Protein AF-A0A7C1S2V9-F1 (afdb_monomer)

Solvent-accessible surface area (backbone atoms only — not comparable to full-atom values): 5567 Å² total; per-residue (Å²): 132,57,70,73,56,52,55,52,50,55,51,50,52,53,53,52,50,52,45,42,53,52,35,46,77,69,73,40,58,54,82,59,45,67,61,48,50,59,37,53,76,70,65,53,58,50,66,61,50,19,65,75,68,77,41,62,48,68,61,47,48,54,52,52,56,46,60,75,67,48,55,66,72,60,48,50,53,49,45,50,60,52,49,51,54,51,51,54,52,53,54,59,58,59,73,75,108

pLDDT: mean 84.45, std 15.66, range [40.94, 96.12]

Sequence (97 aa):
MAKKDMDKYLEYLKEEKKVEDLLKSYGLSYTLAKSLIICYEFKVNPKVIAQKFGTHLSTIKRYYEQFGKMLESDFELIFNFYYSQKLKKEVRNSSHA

Secondary structure (DSSP, 8-state):
--HHHHHHHHHHHHHHHHHHHHHHHTT--HHHHHHHHHHHHTT--HHHHHHHHT--HHHHHHHHHHHTTS-HHHHHHHHHHHHHHHHHHHHHHHTT-

Foldseek 3Di:
DDPVVVVVVVVLVVLLVVLQVLCVVLVHHPVVLLVLLLCLVVVNDLVVVCVVVVHDSVNSVSSSVSLVVDDPVSSCSNCCSNVVVVVVVVVVVVVVD

Structure (mmCIF, N/CA/C/O backbone):
data_AF-A0A7C1S2V9-F1
#
_entry.id   AF-A0A7C1S2V9-F1
#
loop_
_atom_site.group_PDB
_atom_site.id
_atom_site.type_symbol
_atom_site.label_atom_id
_atom_site.label_alt_id
_atom_site.label_comp_id
_atom_site.label_asym_id
_atom_site.label_entity_id
_atom_site.label_seq_id
_atom_site.pdbx_PDB_ins_code
_atom_site.Cartn_x
_atom_site.Cartn_y
_atom_site.Cartn_z
_atom_site.occupancy
_atom_site.B_iso_or_equiv
_atom_site.auth_seq_id
_atom_site.auth_comp_id
_atom_site.auth_asym_id
_atom_site.auth_atom_id
_atom_site.pdbx_PDB_model_num
ATOM 1 N N . MET A 1 1 ? 5.734 -10.746 29.424 1.00 54.88 1 MET A N 1
ATOM 2 C CA . MET A 1 1 ? 5.116 -9.754 28.516 1.00 54.88 1 MET A CA 1
ATOM 3 C C . MET A 1 1 ? 3.846 -9.264 29.193 1.00 54.88 1 MET A C 1
ATOM 5 O O . MET A 1 1 ? 3.050 -10.108 29.591 1.00 54.88 1 MET A O 1
ATOM 9 N N . ALA A 1 2 ? 3.714 -7.966 29.480 1.00 67.00 2 ALA A N 1
ATOM 10 C CA . ALA A 1 2 ? 2.579 -7.465 30.258 1.00 67.00 2 ALA A CA 1
ATOM 11 C C . ALA A 1 2 ? 1.290 -7.545 29.420 1.00 67.00 2 ALA A C 1
ATOM 13 O O . ALA A 1 2 ? 1.337 -7.376 28.205 1.00 67.00 2 ALA A O 1
ATOM 14 N N . LYS A 1 3 ? 0.128 -7.772 30.048 1.00 74.69 3 LYS A N 1
ATOM 15 C CA . LYS A 1 3 ? -1.186 -7.863 29.369 1.00 74.69 3 LYS A CA 1
ATOM 16 C C . LYS A 1 3 ? -1.439 -6.695 28.395 1.00 74.69 3 LYS A C 1
ATOM 18 O O . LYS A 1 3 ? -1.898 -6.900 27.280 1.00 74.69 3 LYS A O 1
ATOM 23 N N . LYS A 1 4 ? -1.001 -5.491 28.777 1.00 71.19 4 LYS A N 1
ATOM 24 C CA . LYS A 1 4 ? -1.068 -4.263 27.969 1.00 71.19 4 LYS A CA 1
ATOM 25 C C . LYS A 1 4 ? -0.264 -4.328 26.659 1.00 71.19 4 LYS A C 1
ATOM 27 O O . LYS A 1 4 ? -0.634 -3.671 25.692 1.00 71.19 4 LYS A O 1
ATOM 32 N N . ASP A 1 5 ? 0.825 -5.093 26.615 1.00 77.81 5 ASP A N 1
ATOM 33 C CA . ASP A 1 5 ? 1.634 -5.277 25.401 1.00 77.81 5 ASP A CA 1
ATOM 34 C C . ASP A 1 5 ? 0.990 -6.291 24.448 1.00 77.81 5 ASP A C 1
ATOM 36 O O . ASP A 1 5 ? 1.063 -6.127 23.232 1.00 77.81 5 ASP A O 1
ATOM 40 N N . MET A 1 6 ? 0.316 -7.306 25.000 1.00 80.31 6 MET A N 1
ATOM 41 C CA . MET A 1 6 ? -0.473 -8.278 24.235 1.00 80.31 6 MET A CA 1
ATOM 42 C C . MET A 1 6 ? -1.687 -7.625 23.570 1.00 80.31 6 MET A C 1
ATOM 44 O O . MET A 1 6 ? -1.896 -7.823 22.376 1.00 80.31 6 MET A O 1
ATOM 48 N N . ASP A 1 7 ? -2.440 -6.796 24.297 1.00 84.50 7 ASP A N 1
ATOM 49 C CA . ASP A 1 7 ? -3.617 -6.112 23.743 1.00 84.50 7 ASP A CA 1
ATOM 50 C C . ASP A 1 7 ? -3.235 -5.185 22.573 1.00 84.50 7 ASP A C 1
ATOM 52 O O . ASP A 1 7 ? -3.864 -5.219 21.516 1.00 84.50 7 ASP A O 1
ATOM 56 N N . LYS A 1 8 ? -2.128 -4.439 22.710 1.00 81.69 8 LYS A N 1
ATOM 57 C CA . LYS A 1 8 ? -1.570 -3.608 21.628 1.00 81.69 8 LYS A CA 1
ATOM 58 C C . LYS A 1 8 ? -1.126 -4.424 20.417 1.00 81.69 8 LYS A C 1
ATOM 60 O O . LYS A 1 8 ? -1.285 -3.984 19.282 1.00 81.69 8 LYS A O 1
ATOM 65 N N . TYR A 1 9 ? -0.534 -5.595 20.646 1.00 82.25 9 TYR A N 1
ATOM 66 C CA . TYR A 1 9 ? -0.117 -6.475 19.559 1.00 82.25 9 TYR A CA 1
ATOM 67 C C . TYR A 1 9 ? -1.325 -7.041 18.798 1.00 82.25 9 TYR A C 1
ATOM 69 O O . TYR A 1 9 ? -1.319 -7.067 17.570 1.00 82.25 9 TYR A O 1
ATOM 77 N N . LEU A 1 10 ? -2.392 -7.419 19.506 1.00 86.81 10 LEU A N 1
ATOM 78 C CA . LEU A 1 10 ? -3.641 -7.870 18.888 1.00 86.81 10 LEU A CA 1
ATOM 79 C C . LEU A 1 10 ? -4.330 -6.759 18.087 1.00 86.81 10 LEU A C 1
ATOM 81 O O . LEU A 1 10 ? -4.876 -7.026 17.018 1.00 86.81 10 LEU A O 1
ATOM 85 N N . GLU A 1 11 ? -4.306 -5.522 18.579 1.00 87.25 11 GLU A N 1
ATOM 86 C CA . GLU A 1 11 ? -4.807 -4.357 17.846 1.00 87.25 11 GLU A CA 1
ATOM 87 C C . GLU A 1 11 ? -4.007 -4.116 16.559 1.00 87.25 11 GLU A C 1
ATOM 89 O O . GLU A 1 11 ? -4.596 -4.008 15.485 1.00 87.25 11 GLU A O 1
ATOM 94 N N . TYR A 1 12 ? -2.674 -4.179 16.639 1.00 86.69 12 TYR A N 1
ATOM 95 C CA . TYR A 1 12 ? -1.802 -4.105 15.466 1.00 86.69 12 TYR A CA 1
ATOM 96 C C . TYR A 1 12 ? -2.134 -5.178 14.418 1.00 86.69 12 TYR A C 1
ATOM 98 O O . TYR A 1 12 ? -2.265 -4.860 13.239 1.00 86.69 12 TYR A O 1
ATOM 106 N N . LEU A 1 13 ? -2.315 -6.438 14.829 1.00 87.81 13 LEU A N 1
ATOM 107 C CA . LEU A 1 13 ? -2.651 -7.524 13.900 1.00 87.81 13 LEU A CA 1
ATOM 108 C C . LEU A 1 13 ? -4.005 -7.303 13.208 1.00 87.81 13 LEU A C 1
ATOM 110 O O . LEU A 1 13 ? -4.169 -7.664 12.043 1.00 87.81 13 LEU A O 1
ATOM 114 N N . LYS A 1 14 ? -4.977 -6.690 13.897 1.00 90.56 14 LYS A N 1
ATOM 115 C CA . LYS A 1 14 ? -6.270 -6.328 13.293 1.00 90.56 14 LYS A CA 1
ATOM 116 C C . LYS A 1 14 ? -6.113 -5.233 12.241 1.00 90.56 14 LYS A C 1
ATOM 118 O O . LYS A 1 14 ? -6.737 -5.323 11.188 1.00 90.56 14 LYS A O 1
ATOM 123 N N . GLU A 1 15 ? -5.308 -4.209 12.512 1.00 89.81 15 GLU A N 1
ATOM 124 C CA . GLU A 1 15 ? -5.007 -3.152 11.536 1.00 89.81 15 GLU A CA 1
ATOM 125 C C . GLU A 1 15 ? -4.238 -3.698 10.330 1.00 89.81 15 GLU A C 1
ATOM 127 O O . GLU A 1 15 ? -4.598 -3.408 9.190 1.00 89.81 15 GLU A O 1
ATOM 132 N N . GLU A 1 16 ? -3.243 -4.557 10.570 1.00 90.38 16 GLU A N 1
ATOM 133 C CA . GLU A 1 16 ? -2.469 -5.218 9.517 1.00 90.38 16 GLU A CA 1
ATOM 134 C C . GLU A 1 16 ? -3.376 -6.028 8.589 1.00 90.38 16 GLU A C 1
ATOM 136 O O . GLU A 1 16 ? -3.267 -5.928 7.367 1.00 90.38 16 GLU A O 1
ATOM 141 N N . LYS A 1 17 ? -4.330 -6.770 9.164 1.00 92.00 17 LYS A N 1
ATOM 142 C CA . LYS A 1 17 ? -5.310 -7.544 8.401 1.00 92.00 17 LYS A CA 1
ATOM 143 C C . LYS A 1 17 ? -6.201 -6.657 7.53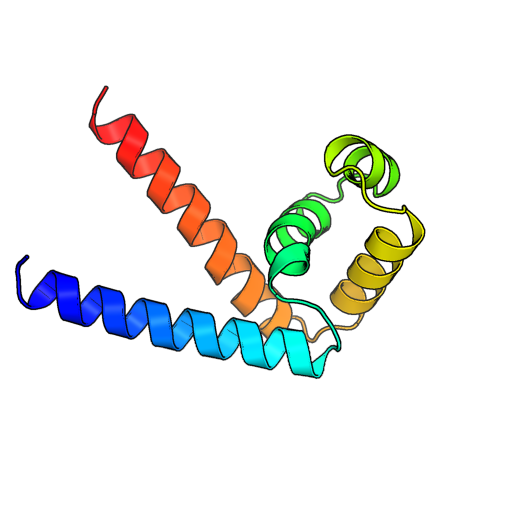2 1.00 92.00 17 LYS A C 1
ATOM 145 O O . LYS A 1 17 ? -6.396 -6.963 6.359 1.00 92.00 17 LYS A O 1
ATOM 150 N N . LYS A 1 18 ? -6.694 -5.538 8.074 1.00 92.69 18 LYS A N 1
ATOM 151 C CA . LYS A 1 18 ? -7.498 -4.567 7.310 1.00 92.69 18 LYS A CA 1
ATOM 152 C C . LYS A 1 18 ? -6.723 -4.009 6.116 1.00 92.69 18 LYS A C 1
ATOM 154 O O . LYS A 1 18 ? -7.267 -3.941 5.020 1.00 92.69 18 LYS A O 1
ATOM 159 N N . VAL A 1 19 ? -5.454 -3.648 6.316 1.00 93.25 19 VAL A N 1
ATOM 160 C CA . VAL A 1 19 ? -4.575 -3.160 5.242 1.00 93.25 19 VAL A CA 1
ATOM 161 C C . VAL A 1 19 ? -4.326 -4.241 4.192 1.00 93.25 19 VAL A C 1
ATOM 163 O O . VAL A 1 19 ? -4.353 -3.957 2.996 1.00 93.25 19 VAL A O 1
ATOM 166 N N . GLU A 1 20 ? -4.095 -5.483 4.618 1.00 93.94 20 GLU A N 1
ATOM 167 C CA . GLU A 1 20 ? -3.912 -6.622 3.716 1.00 93.94 20 GLU A CA 1
ATOM 168 C C . GLU A 1 20 ? -5.142 -6.846 2.826 1.00 93.94 20 GLU A C 1
ATOM 170 O O . GLU A 1 20 ? -5.006 -7.003 1.611 1.00 93.94 20 GLU A O 1
ATOM 175 N N . ASP A 1 21 ? -6.336 -6.840 3.416 1.00 94.62 21 ASP A N 1
ATOM 176 C CA . ASP A 1 21 ? -7.587 -7.081 2.698 1.00 94.62 21 ASP A CA 1
ATOM 177 C C . ASP A 1 21 ? -7.930 -5.920 1.750 1.00 94.62 21 ASP A C 1
ATOM 179 O O . ASP A 1 21 ? -8.365 -6.156 0.621 1.00 94.62 21 ASP A O 1
ATOM 183 N N . LEU A 1 22 ? -7.628 -4.680 2.145 1.00 94.88 22 LEU A N 1
ATOM 184 C CA . LEU A 1 22 ? -7.770 -3.507 1.282 1.00 94.88 22 LEU A CA 1
ATOM 185 C C . LEU A 1 22 ? -6.807 -3.562 0.087 1.00 94.88 22 LEU A C 1
ATOM 187 O O . LEU A 1 22 ? -7.202 -3.372 -1.056 1.00 94.88 22 LEU A O 1
ATOM 191 N N . LEU A 1 23 ? -5.538 -3.912 0.302 1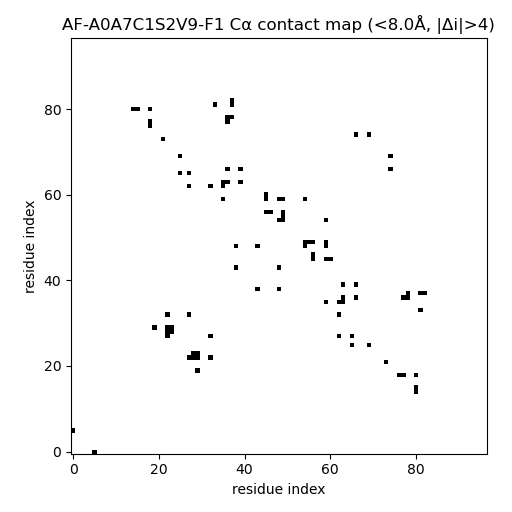.00 94.81 23 LEU A N 1
ATOM 192 C CA . LEU A 1 23 ? -4.590 -4.091 -0.804 1.00 94.81 23 LEU A CA 1
ATOM 193 C C . LEU A 1 23 ? -5.049 -5.183 -1.781 1.00 94.81 23 LEU A C 1
ATOM 195 O O . LEU A 1 23 ? -4.925 -5.013 -2.998 1.00 94.81 23 LEU A O 1
ATOM 199 N N . LYS A 1 24 ? -5.637 -6.270 -1.270 1.00 93.94 24 LYS A N 1
ATOM 200 C CA . LYS A 1 24 ? -6.212 -7.334 -2.103 1.00 93.94 24 LYS A CA 1
ATOM 201 C C . LYS A 1 24 ? -7.404 -6.860 -2.928 1.00 93.94 24 LYS A C 1
ATOM 203 O O . LYS A 1 24 ? -7.504 -7.289 -4.076 1.00 93.94 24 LYS A O 1
ATOM 208 N N . SER A 1 25 ? -8.267 -5.980 -2.412 1.00 94.56 25 SER A N 1
ATOM 209 C CA . SER A 1 25 ? -9.388 -5.447 -3.205 1.00 94.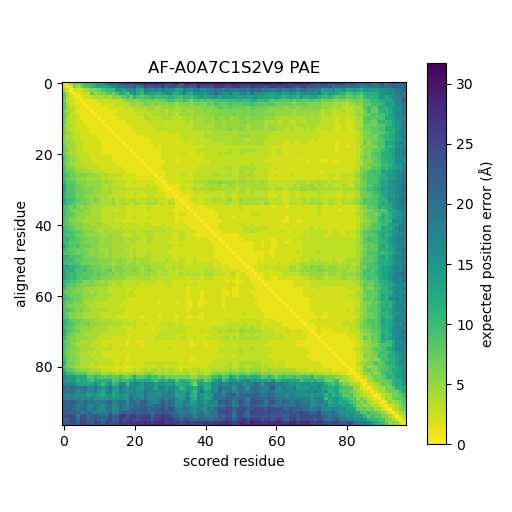56 25 SER A CA 1
ATOM 210 C C . SER A 1 25 ? -8.919 -4.614 -4.401 1.00 94.56 25 SER A C 1
ATOM 212 O O . SER A 1 25 ? -9.602 -4.576 -5.419 1.00 94.56 25 SER A O 1
ATOM 214 N N . TYR A 1 26 ? -7.718 -4.032 -4.326 1.00 93.44 26 TYR A N 1
ATOM 215 C CA . TYR A 1 26 ? -7.042 -3.364 -5.448 1.00 93.44 26 TYR A CA 1
ATOM 216 C C . TYR A 1 26 ? -6.155 -4.304 -6.292 1.00 93.44 26 TYR A C 1
ATOM 218 O O . TYR A 1 26 ? -5.419 -3.857 -7.173 1.00 93.44 26 TYR A O 1
ATOM 226 N N . GLY A 1 27 ? -6.186 -5.617 -6.034 1.00 92.38 27 GLY A N 1
ATOM 227 C CA . GLY A 1 27 ? -5.383 -6.609 -6.755 1.00 92.38 27 GLY A CA 1
ATOM 228 C C . GLY A 1 27 ? -3.878 -6.513 -6.482 1.00 92.38 27 GLY A C 1
ATOM 229 O O . GLY A 1 27 ? -3.066 -6.941 -7.307 1.00 92.38 27 GLY A O 1
ATOM 230 N N . LEU A 1 28 ? -3.482 -5.936 -5.345 1.00 93.56 28 LEU A N 1
ATOM 231 C CA . LEU A 1 28 ? -2.086 -5.749 -4.965 1.00 93.56 28 LEU A CA 1
ATOM 232 C C . LEU A 1 28 ? -1.651 -6.777 -3.924 1.00 93.56 28 LEU A C 1
ATOM 234 O O . LEU A 1 28 ? -2.351 -7.056 -2.953 1.00 93.56 28 LEU A O 1
ATOM 238 N N . SER A 1 29 ? -0.438 -7.309 -4.089 1.00 90.12 29 SER A N 1
ATOM 239 C CA . SER A 1 29 ? 0.162 -8.143 -3.047 1.00 90.12 29 SER A CA 1
ATOM 240 C C . SER A 1 29 ? 0.652 -7.286 -1.881 1.00 90.12 29 SER A C 1
ATOM 242 O O . SER A 1 29 ? 1.362 -6.293 -2.078 1.00 90.12 29 SER A O 1
ATOM 244 N N . TYR A 1 30 ? 0.326 -7.726 -0.664 1.00 87.25 30 TYR A N 1
ATOM 245 C CA . TYR A 1 30 ? 0.761 -7.107 0.589 1.00 87.25 30 TYR A CA 1
ATOM 246 C C . TYR A 1 30 ? 2.287 -6.933 0.654 1.00 87.25 30 TYR A C 1
ATOM 248 O O . TYR A 1 30 ? 2.789 -5.847 0.946 1.00 87.25 30 TYR A O 1
ATOM 256 N N . THR A 1 31 ? 3.034 -7.981 0.288 1.00 84.94 31 THR A N 1
ATOM 257 C CA . THR A 1 31 ? 4.500 -8.028 0.387 1.00 84.94 31 THR A CA 1
ATOM 258 C C . THR A 1 31 ? 5.198 -6.933 -0.418 1.00 84.94 31 THR A C 1
ATOM 260 O O . THR A 1 31 ? 6.118 -6.302 0.095 1.00 84.94 31 THR A O 1
ATOM 263 N N . LEU A 1 32 ? 4.769 -6.683 -1.660 1.00 85.81 32 LEU A N 1
ATOM 264 C CA . LEU A 1 32 ? 5.370 -5.636 -2.494 1.00 85.81 32 LEU A CA 1
ATOM 265 C C . LEU A 1 32 ? 4.788 -4.256 -2.175 1.00 85.81 32 LEU A C 1
ATOM 267 O O . LEU A 1 32 ? 5.529 -3.274 -2.148 1.00 85.81 32 LEU A O 1
ATOM 271 N N . ALA A 1 33 ? 3.486 -4.163 -1.889 1.00 90.50 33 ALA A N 1
ATOM 272 C CA . ALA A 1 33 ? 2.825 -2.880 -1.657 1.00 90.50 33 ALA A CA 1
ATOM 273 C C . ALA A 1 33 ? 3.435 -2.110 -0.479 1.00 90.50 33 ALA A C 1
ATOM 275 O O . ALA A 1 33 ? 3.631 -0.901 -0.582 1.00 90.50 33 ALA A O 1
ATOM 276 N N . LYS A 1 34 ? 3.820 -2.817 0.592 1.00 85.75 34 LYS A N 1
ATOM 277 C CA . LYS A 1 34 ? 4.456 -2.242 1.786 1.00 85.75 34 LYS A CA 1
ATOM 278 C C . LYS A 1 34 ? 5.643 -1.330 1.478 1.00 85.75 34 LYS A C 1
ATOM 280 O O . LYS A 1 34 ? 5.769 -0.256 2.059 1.00 85.75 34 LYS A O 1
ATOM 285 N N . SER A 1 35 ? 6.535 -1.758 0.588 1.00 83.88 35 SER A N 1
ATOM 286 C CA . SER A 1 35 ? 7.713 -0.966 0.221 1.00 83.88 35 SER A CA 1
ATOM 287 C C . SER A 1 35 ? 7.393 0.075 -0.845 1.00 83.88 35 SER A C 1
ATOM 289 O O . SER A 1 35 ? 7.948 1.172 -0.820 1.00 83.88 35 SER A O 1
ATOM 291 N N . LEU A 1 36 ? 6.491 -0.254 -1.770 1.00 92.12 36 LEU A N 1
ATOM 292 C CA . LEU A 1 36 ? 6.197 0.597 -2.916 1.00 92.12 36 LEU A CA 1
ATOM 293 C C . LEU A 1 36 ? 5.315 1.791 -2.575 1.00 92.12 36 LEU A C 1
ATOM 295 O O . LEU A 1 36 ? 5.485 2.826 -3.206 1.00 92.12 36 LEU A O 1
ATOM 299 N N . ILE A 1 37 ? 4.435 1.686 -1.579 1.00 92.25 37 ILE A N 1
ATOM 300 C CA . ILE A 1 37 ? 3.541 2.792 -1.221 1.00 92.25 37 ILE A CA 1
ATOM 301 C C . ILE A 1 37 ? 4.306 3.984 -0.638 1.00 92.25 37 ILE A C 1
ATOM 303 O O . ILE A 1 37 ? 4.045 5.127 -0.995 1.00 92.25 37 ILE A O 1
ATOM 307 N N . ILE A 1 38 ? 5.339 3.719 0.170 1.00 88.81 38 ILE A N 1
ATOM 308 C CA . ILE A 1 38 ? 6.232 4.761 0.689 1.00 88.81 38 ILE A CA 1
ATOM 309 C C . ILE A 1 38 ? 7.002 5.401 -0.470 1.00 88.81 38 ILE A C 1
ATOM 311 O O . ILE A 1 38 ? 7.089 6.620 -0.571 1.00 88.81 38 ILE A O 1
ATOM 315 N N . CYS A 1 39 ? 7.558 4.590 -1.372 1.00 91.62 39 CYS A N 1
ATOM 316 C CA . CYS A 1 39 ? 8.275 5.110 -2.532 1.00 91.62 39 CYS A CA 1
ATOM 317 C C . CYS A 1 39 ? 7.376 5.927 -3.473 1.00 91.62 39 CYS A C 1
ATOM 319 O O . CYS A 1 39 ? 7.852 6.900 -4.059 1.00 91.62 39 CYS A O 1
ATOM 321 N N . TYR A 1 40 ? 6.109 5.535 -3.609 1.00 93.88 40 TYR A N 1
ATOM 322 C CA . TYR A 1 40 ? 5.111 6.244 -4.400 1.00 93.88 40 TYR A CA 1
ATOM 323 C C . TYR A 1 40 ? 4.834 7.630 -3.816 1.00 93.88 40 TYR A C 1
ATOM 325 O O . TYR A 1 40 ? 4.954 8.613 -4.545 1.00 93.88 40 TYR A O 1
ATOM 333 N N . GLU A 1 41 ? 4.585 7.716 -2.506 1.00 92.19 41 GLU A N 1
ATOM 334 C CA . GLU A 1 41 ? 4.334 8.988 -1.816 1.00 92.19 41 GLU A CA 1
ATOM 335 C C . GLU A 1 41 ? 5.513 9.962 -1.960 1.00 92.19 41 GLU A C 1
ATOM 337 O O . GLU A 1 41 ? 5.352 11.129 -2.311 1.00 92.19 41 GLU A O 1
ATOM 342 N N . PHE A 1 42 ? 6.743 9.459 -1.818 1.00 90.25 42 PHE A N 1
ATOM 343 C CA . PHE A 1 42 ? 7.959 10.255 -2.022 1.00 90.25 42 PHE A CA 1
ATOM 344 C C . PHE A 1 42 ? 8.339 10.455 -3.500 1.00 90.25 42 PHE A C 1
ATOM 346 O O . PHE A 1 42 ? 9.440 10.925 -3.793 1.00 90.25 42 PHE A O 1
ATOM 353 N N . LYS A 1 43 ? 7.460 10.093 -4.443 1.00 92.25 43 LYS A N 1
ATOM 354 C CA . LYS A 1 43 ? 7.645 10.252 -5.897 1.00 92.25 43 LYS A CA 1
ATOM 355 C C . LYS A 1 43 ? 8.965 9.663 -6.410 1.00 92.25 43 LYS A C 1
ATOM 357 O O . LYS A 1 43 ? 9.571 10.163 -7.359 1.00 92.25 43 LYS A O 1
ATOM 362 N N . VAL A 1 44 ? 9.420 8.572 -5.793 1.00 92.69 44 VAL A N 1
ATOM 363 C CA . VAL A 1 44 ? 10.654 7.890 -6.184 1.00 92.69 44 VAL A CA 1
ATOM 364 C C . VAL A 1 44 ? 10.458 7.250 -7.554 1.00 92.69 44 VAL A C 1
ATOM 366 O O . VAL A 1 44 ? 9.446 6.598 -7.820 1.00 92.69 44 VAL A O 1
ATOM 369 N N . ASN A 1 45 ? 11.454 7.408 -8.425 1.00 94.12 45 ASN A N 1
ATOM 370 C CA . ASN A 1 45 ? 11.400 6.894 -9.786 1.00 94.12 45 ASN A CA 1
ATOM 371 C C . ASN A 1 45 ? 11.266 5.351 -9.804 1.00 94.12 45 ASN A C 1
ATOM 373 O O . ASN A 1 45 ? 12.144 4.659 -9.274 1.00 94.12 45 ASN A O 1
ATOM 377 N N . PRO A 1 46 ? 10.249 4.789 -10.492 1.00 93.44 46 PRO A N 1
ATOM 378 C CA . PRO A 1 46 ? 10.053 3.344 -10.623 1.00 93.44 46 PRO A CA 1
ATOM 379 C C . PRO A 1 46 ? 11.271 2.562 -11.128 1.00 93.44 46 PRO A C 1
ATOM 381 O O . PRO A 1 46 ? 11.465 1.416 -10.730 1.00 93.44 46 PRO A O 1
ATOM 384 N N . LYS A 1 47 ? 12.118 3.163 -11.980 1.00 94.38 47 LYS A N 1
ATOM 385 C CA . LYS A 1 47 ? 13.352 2.525 -12.476 1.00 94.38 47 LYS A CA 1
ATOM 386 C C . LYS A 1 47 ? 14.363 2.284 -11.358 1.00 94.38 47 LYS A C 1
ATOM 388 O O . LYS A 1 47 ? 14.953 1.210 -11.299 1.00 94.38 47 LYS A O 1
ATOM 393 N N . VAL A 1 48 ? 14.526 3.260 -10.466 1.00 93.88 48 VAL A N 1
ATOM 394 C CA . VAL A 1 48 ? 15.454 3.175 -9.327 1.00 93.88 48 VAL A CA 1
ATOM 395 C C . VAL A 1 48 ? 15.001 2.080 -8.364 1.00 93.88 48 VAL A C 1
ATOM 397 O O . VAL A 1 48 ? 15.803 1.283 -7.885 1.00 93.88 48 VAL A O 1
ATOM 400 N N . ILE A 1 49 ? 13.694 1.994 -8.126 1.00 92.44 49 ILE A N 1
ATOM 401 C CA . ILE A 1 49 ? 13.094 0.967 -7.270 1.00 92.44 49 ILE A CA 1
ATOM 402 C C . ILE A 1 49 ? 13.266 -0.415 -7.893 1.00 92.44 49 ILE A C 1
ATOM 404 O O . ILE A 1 49 ? 13.728 -1.328 -7.220 1.00 92.44 49 ILE A O 1
ATOM 408 N N . ALA A 1 50 ? 12.949 -0.567 -9.180 1.00 93.88 50 ALA A N 1
ATOM 409 C CA . ALA A 1 50 ? 13.108 -1.828 -9.899 1.00 93.88 50 ALA A CA 1
ATOM 410 C C . ALA A 1 50 ? 14.543 -2.374 -9.785 1.00 93.88 50 ALA A C 1
ATOM 412 O O . ALA A 1 50 ? 14.730 -3.541 -9.446 1.00 93.88 50 ALA A O 1
ATOM 413 N N . GLN A 1 51 ? 15.547 -1.508 -9.978 1.00 93.31 51 GLN A N 1
ATOM 414 C CA . GLN A 1 51 ? 16.960 -1.856 -9.797 1.00 93.31 51 GLN A CA 1
ATOM 415 C C . GLN A 1 51 ? 17.280 -2.258 -8.352 1.00 93.31 51 GLN A C 1
ATOM 417 O O . GLN A 1 51 ? 17.932 -3.273 -8.131 1.00 93.31 51 GLN A O 1
ATOM 422 N N . LYS A 1 52 ? 16.801 -1.494 -7.363 1.00 91.19 52 LYS A N 1
ATOM 423 C CA . LYS A 1 52 ? 17.108 -1.733 -5.945 1.00 91.19 52 LYS A CA 1
ATOM 424 C C . LYS A 1 52 ? 16.442 -2.989 -5.375 1.00 91.19 52 LYS A C 1
ATOM 426 O O . LYS A 1 52 ? 17.035 -3.663 -4.542 1.00 91.19 52 LYS A O 1
ATOM 431 N N . PHE A 1 53 ? 15.219 -3.292 -5.803 1.00 87.38 53 PHE A N 1
ATOM 432 C CA . PHE A 1 53 ? 14.430 -4.430 -5.319 1.00 87.38 53 PHE A CA 1
ATOM 433 C C . PHE A 1 53 ? 14.556 -5.679 -6.205 1.00 87.38 53 PHE A C 1
ATOM 435 O O . PHE A 1 53 ? 13.872 -6.666 -5.948 1.00 87.38 53 PHE A O 1
ATOM 442 N N . GLY A 1 54 ? 15.366 -5.645 -7.272 1.00 90.38 54 GLY A N 1
ATOM 443 C CA . GLY A 1 54 ? 15.501 -6.772 -8.204 1.00 90.38 54 GLY A CA 1
ATOM 444 C C . GLY A 1 54 ? 14.168 -7.199 -8.831 1.00 90.38 54 GLY A C 1
ATOM 445 O O . GLY A 1 54 ? 13.944 -8.376 -9.087 1.00 90.38 54 GLY A O 1
ATOM 446 N N . THR A 1 55 ? 13.248 -6.251 -9.022 1.00 89.69 55 THR A N 1
ATOM 447 C CA . THR A 1 55 ? 11.880 -6.503 -9.495 1.00 89.69 55 THR A CA 1
ATOM 448 C C . THR A 1 55 ? 11.684 -5.869 -10.866 1.00 89.69 55 THR A C 1
ATOM 450 O O . THR A 1 55 ? 12.203 -4.788 -11.139 1.00 89.69 55 THR A O 1
ATOM 453 N N . HIS A 1 56 ? 10.899 -6.501 -11.740 1.00 94.62 56 HIS A N 1
ATOM 454 C CA . HIS A 1 56 ? 10.603 -5.937 -13.057 1.00 94.62 56 HIS A CA 1
ATOM 455 C C . HIS A 1 56 ? 9.926 -4.561 -12.963 1.00 94.62 56 HIS A C 1
ATOM 457 O O . HIS A 1 56 ? 8.959 -4.365 -12.226 1.00 94.62 56 HIS A O 1
ATOM 463 N N . LEU A 1 57 ? 10.390 -3.617 -13.787 1.00 94.94 57 LEU A N 1
ATOM 464 C CA . LEU A 1 57 ? 9.847 -2.257 -13.863 1.00 94.94 57 LEU A CA 1
ATOM 465 C C . LEU A 1 57 ? 8.339 -2.228 -14.155 1.00 94.94 57 LEU A C 1
ATOM 467 O O . LEU A 1 57 ? 7.631 -1.373 -13.626 1.00 94.94 57 LEU A O 1
ATOM 471 N N . SER A 1 58 ? 7.847 -3.150 -14.984 1.00 95.56 58 SER A N 1
ATOM 472 C CA . SER A 1 58 ? 6.420 -3.284 -15.299 1.00 95.56 58 SER A CA 1
ATOM 473 C C . SER A 1 58 ? 5.583 -3.559 -14.050 1.00 95.56 58 SER A C 1
ATOM 475 O O . SER A 1 58 ? 4.525 -2.958 -13.881 1.00 95.56 58 SER A O 1
ATOM 477 N N . THR A 1 59 ? 6.084 -4.393 -13.135 1.00 93.81 59 THR A N 1
ATOM 478 C CA . THR A 1 59 ? 5.438 -4.653 -11.846 1.00 93.81 59 THR A CA 1
ATOM 479 C C . THR A 1 59 ? 5.349 -3.376 -11.020 1.00 93.81 59 THR A C 1
ATOM 481 O O . THR A 1 59 ? 4.273 -3.051 -10.530 1.00 93.81 59 THR A O 1
ATOM 484 N N . ILE A 1 60 ? 6.438 -2.607 -10.911 1.00 95.06 60 ILE A N 1
ATOM 485 C CA . ILE A 1 60 ? 6.446 -1.360 -10.127 1.00 95.06 60 ILE A CA 1
ATOM 486 C C . ILE A 1 60 ? 5.458 -0.339 -10.698 1.00 95.06 60 ILE A C 1
ATOM 488 O O . ILE A 1 60 ? 4.668 0.238 -9.955 1.00 95.06 60 ILE A O 1
ATOM 492 N N . LYS A 1 61 ? 5.461 -0.155 -12.024 1.00 95.25 61 LYS A N 1
ATOM 493 C CA . LYS A 1 61 ? 4.528 0.750 -12.708 1.00 95.25 61 LYS A CA 1
ATOM 494 C C . LYS A 1 61 ? 3.073 0.361 -12.468 1.00 95.25 61 LYS A C 1
ATOM 496 O O . LYS A 1 61 ? 2.282 1.224 -12.114 1.00 95.25 61 LYS A O 1
ATOM 501 N N . ARG A 1 62 ? 2.745 -0.933 -12.562 1.00 95.38 62 ARG A N 1
ATOM 502 C CA . ARG A 1 62 ? 1.395 -1.428 -12.267 1.00 95.38 62 ARG A CA 1
ATOM 503 C C . ARG A 1 62 ? 0.964 -1.074 -10.845 1.00 95.38 62 ARG A C 1
ATOM 505 O O . ARG A 1 62 ? -0.169 -0.665 -10.649 1.00 95.38 62 ARG A O 1
ATOM 512 N N . TYR A 1 63 ? 1.853 -1.209 -9.859 1.00 95.56 63 TYR A N 1
ATOM 513 C CA . TYR A 1 63 ? 1.534 -0.825 -8.480 1.00 95.56 63 TYR A CA 1
ATOM 514 C C . TYR A 1 63 ? 1.287 0.679 -8.355 1.00 95.56 63 TYR A C 1
ATOM 516 O O . TYR A 1 63 ? 0.305 1.078 -7.744 1.00 95.56 63 TYR A O 1
ATOM 524 N N . TYR A 1 64 ? 2.129 1.505 -8.978 1.00 95.25 64 TYR A N 1
ATOM 525 C CA . TYR A 1 64 ? 1.973 2.963 -8.971 1.00 95.25 64 TYR A CA 1
ATOM 526 C C . TYR A 1 64 ? 0.659 3.408 -9.620 1.00 95.25 64 TYR A C 1
ATOM 528 O O . TYR A 1 64 ? -0.029 4.273 -9.092 1.00 95.25 64 TYR A O 1
ATOM 536 N N . GLU A 1 65 ? 0.284 2.790 -10.739 1.00 95.62 65 GLU A N 1
ATOM 537 C CA . GLU A 1 65 ? -1.000 3.042 -11.394 1.00 95.62 65 GLU A CA 1
ATOM 538 C C . GLU A 1 65 ? -2.186 2.656 -10.510 1.00 95.62 65 GLU A C 1
ATOM 540 O O . GLU A 1 65 ? -3.192 3.358 -10.517 1.00 95.62 65 GLU A O 1
ATOM 545 N N . GLN A 1 66 ? -2.086 1.555 -9.756 1.00 95.56 66 GLN A N 1
ATOM 546 C CA . GLN A 1 66 ? -3.138 1.169 -8.815 1.00 95.56 66 GLN A CA 1
ATOM 547 C C . GLN A 1 66 ? -3.214 2.138 -7.636 1.00 95.56 66 GLN A C 1
ATOM 549 O O . GLN A 1 66 ? -4.310 2.572 -7.310 1.00 95.56 66 GLN A O 1
ATOM 554 N N . PHE A 1 67 ? -2.082 2.554 -7.059 1.00 95.44 67 PHE A N 1
ATOM 555 C CA . PHE A 1 67 ? -2.062 3.574 -6.004 1.00 95.44 67 PHE A CA 1
ATOM 556 C C . PHE A 1 67 ? -2.688 4.894 -6.462 1.00 95.44 67 PHE A C 1
ATOM 558 O O . PHE A 1 67 ? -3.479 5.471 -5.727 1.00 95.44 67 PHE A O 1
ATOM 565 N N . GLY A 1 68 ? -2.423 5.330 -7.697 1.00 94.38 68 GLY A N 1
ATOM 566 C CA 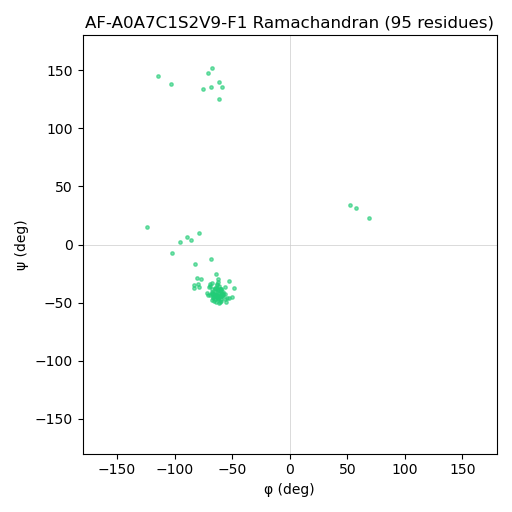. GLY A 1 68 ? -3.046 6.530 -8.266 1.00 94.38 68 GLY A CA 1
ATOM 567 C C . GLY A 1 68 ? -4.548 6.411 -8.551 1.00 94.38 68 GLY A C 1
ATOM 568 O O . GLY A 1 68 ? -5.189 7.421 -8.825 1.00 94.38 68 GLY A O 1
ATOM 569 N N . LYS A 1 69 ? -5.113 5.198 -8.508 1.00 94.69 69 LYS A N 1
ATOM 570 C CA . LYS A 1 69 ? -6.553 4.931 -8.661 1.00 94.69 69 LYS A CA 1
ATOM 571 C C . LYS A 1 69 ? -7.253 4.652 -7.331 1.00 94.69 69 LYS A C 1
ATOM 573 O O . LYS A 1 69 ? -8.472 4.497 -7.328 1.00 94.69 69 LYS A O 1
ATOM 578 N N . MET A 1 70 ? -6.505 4.534 -6.234 1.00 95.44 70 MET A N 1
ATOM 579 C CA . MET A 1 70 ? -7.090 4.326 -4.913 1.00 95.44 70 MET A CA 1
ATOM 580 C C . MET A 1 70 ? -7.859 5.562 -4.468 1.00 95.44 70 MET A C 1
ATOM 582 O O . MET A 1 70 ? -7.518 6.689 -4.829 1.00 95.44 70 MET A O 1
ATOM 586 N N . LEU A 1 71 ? -8.870 5.340 -3.631 1.00 96.12 71 LEU A N 1
ATOM 587 C CA . LEU A 1 71 ? -9.459 6.423 -2.858 1.00 96.12 71 LEU A CA 1
ATOM 588 C C . LEU A 1 71 ? -8.391 7.023 -1.938 1.00 96.12 71 LEU A C 1
ATOM 590 O O . LEU A 1 71 ? -7.602 6.294 -1.338 1.00 96.12 71 LEU A O 1
ATOM 594 N N . GLU A 1 72 ? -8.391 8.348 -1.804 1.00 94.81 72 GLU A N 1
ATOM 595 C CA . GLU A 1 72 ? -7.425 9.070 -0.967 1.00 94.81 72 GLU A CA 1
ATOM 596 C C . GLU A 1 72 ? -7.443 8.556 0.479 1.00 94.81 72 GLU A C 1
ATOM 598 O O . GLU A 1 72 ? -6.395 8.245 1.035 1.00 94.81 72 GLU A O 1
ATOM 603 N N . SER A 1 73 ? -8.633 8.318 1.040 1.00 94.06 73 SER A N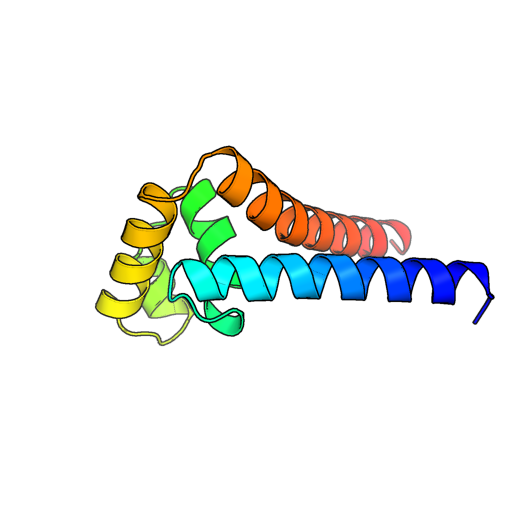 1
ATOM 604 C CA . SER A 1 73 ? -8.798 7.758 2.387 1.00 94.06 73 SER A CA 1
ATOM 605 C C . SER A 1 73 ? -8.172 6.369 2.559 1.00 94.06 73 SER A C 1
ATOM 607 O O . SER A 1 73 ? -7.602 6.062 3.605 1.00 94.06 73 SER A O 1
ATOM 609 N N . ASP A 1 74 ? -8.276 5.520 1.536 1.00 94.94 74 ASP A N 1
ATOM 610 C CA . ASP A 1 74 ? -7.710 4.170 1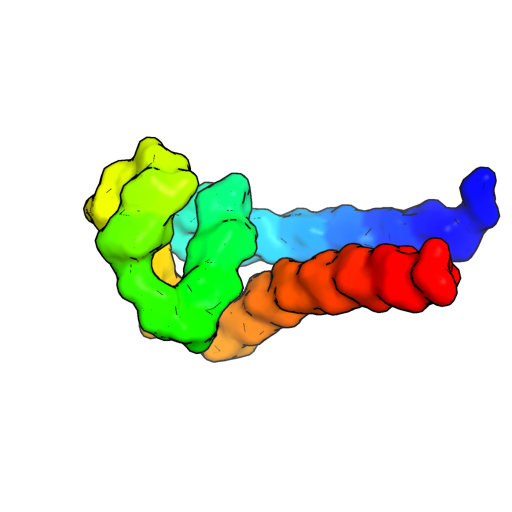.554 1.00 94.94 74 ASP A CA 1
ATOM 611 C C . ASP A 1 74 ? -6.188 4.235 1.469 1.00 94.94 74 ASP A C 1
ATOM 613 O O . ASP A 1 74 ? -5.479 3.549 2.211 1.00 94.94 74 ASP A O 1
ATOM 617 N N . PHE A 1 75 ? -5.686 5.099 0.587 1.00 94.56 75 PHE A N 1
ATOM 618 C CA . PHE A 1 75 ? -4.263 5.344 0.440 1.00 94.56 75 PHE A CA 1
ATOM 619 C C . PHE A 1 75 ? -3.654 5.878 1.743 1.00 94.56 75 PHE A C 1
ATOM 621 O O . PHE A 1 75 ? -2.665 5.318 2.218 1.00 94.56 75 PHE A O 1
ATOM 628 N N . GLU A 1 76 ? -4.260 6.896 2.360 1.00 91.88 76 GLU A N 1
ATOM 629 C CA . GLU A 1 76 ? -3.814 7.467 3.635 1.00 91.88 76 GLU A CA 1
ATOM 630 C C . GLU A 1 76 ? -3.789 6.424 4.752 1.00 91.88 76 GLU A C 1
ATOM 632 O O . GLU A 1 76 ? -2.821 6.357 5.511 1.00 91.88 76 GLU A O 1
ATOM 637 N N . LEU A 1 77 ? -4.816 5.572 4.847 1.00 92.00 77 LEU A N 1
ATOM 638 C CA . LEU A 1 77 ? -4.871 4.500 5.840 1.00 92.00 77 LEU A CA 1
ATOM 639 C C . LEU A 1 77 ? -3.688 3.537 5.677 1.00 92.00 77 LEU A C 1
ATOM 641 O O . LEU A 1 77 ? -2.988 3.238 6.650 1.00 92.00 77 LEU A O 1
ATOM 645 N N . ILE A 1 78 ? -3.430 3.079 4.44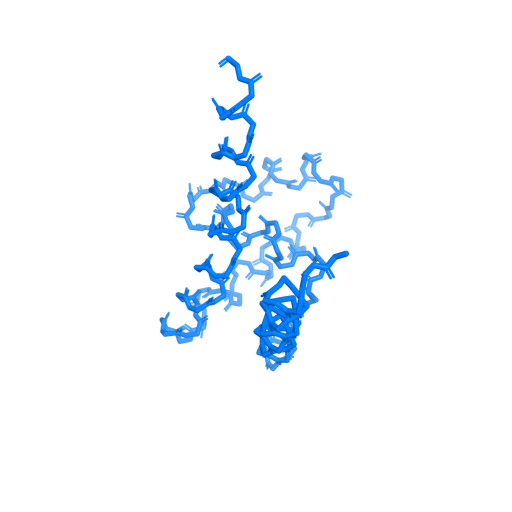9 1.00 92.81 78 ILE A N 1
ATOM 646 C CA . ILE A 1 78 ? -2.331 2.150 4.157 1.00 92.81 78 ILE A CA 1
ATOM 647 C C . ILE A 1 78 ? -0.975 2.834 4.384 1.00 92.81 78 ILE A C 1
ATOM 649 O O . ILE A 1 78 ? -0.079 2.253 5.007 1.00 92.81 78 ILE A O 1
ATOM 653 N N . PHE A 1 79 ? -0.807 4.069 3.905 1.00 91.62 79 PHE A N 1
ATOM 654 C CA . PHE A 1 79 ? 0.425 4.835 4.061 1.00 91.62 79 PHE A CA 1
ATOM 655 C C . PHE A 1 79 ? 0.739 5.072 5.538 1.00 91.62 79 PHE A C 1
ATOM 657 O O . PHE A 1 79 ? 1.837 4.739 5.982 1.00 91.62 79 PHE A O 1
ATOM 664 N N . ASN A 1 80 ? -0.225 5.560 6.321 1.00 89.44 80 ASN A N 1
ATOM 665 C CA . ASN A 1 80 ? -0.051 5.828 7.746 1.00 89.44 80 ASN A CA 1
ATOM 666 C C . ASN A 1 80 ? 0.262 4.556 8.530 1.00 89.44 80 ASN A C 1
ATOM 668 O O . ASN A 1 80 ? 1.137 4.576 9.404 1.00 89.44 80 ASN A O 1
ATOM 672 N N . PHE A 1 81 ? -0.374 3.430 8.190 1.00 89.75 81 PHE A N 1
ATOM 673 C CA . PHE A 1 81 ? -0.032 2.142 8.781 1.00 89.75 81 PHE A CA 1
ATOM 674 C C . PHE A 1 81 ? 1.458 1.826 8.586 1.00 89.75 81 PHE A C 1
ATOM 676 O O . PHE A 1 81 ? 2.150 1.554 9.562 1.00 89.75 81 PHE A O 1
ATOM 683 N N . TYR A 1 82 ? 2.016 1.943 7.378 1.00 85.81 82 TYR A N 1
ATOM 684 C CA . TYR A 1 82 ? 3.433 1.621 7.154 1.00 85.81 82 TYR A CA 1
ATOM 685 C C . TYR A 1 82 ? 4.417 2.707 7.594 1.00 85.81 82 TYR A C 1
ATOM 687 O O . TYR A 1 82 ? 5.498 2.395 8.105 1.00 85.81 82 TYR A O 1
ATOM 695 N N . TYR A 1 83 ? 4.063 3.976 7.421 1.00 82.19 83 TYR A N 1
ATOM 696 C CA . TYR A 1 83 ? 4.902 5.105 7.799 1.00 82.19 83 TYR A CA 1
ATOM 697 C C . TYR A 1 83 ? 5.047 5.196 9.322 1.00 82.19 83 TYR A C 1
ATOM 699 O O . TYR A 1 83 ? 6.161 5.329 9.835 1.00 82.19 83 TYR A O 1
ATOM 707 N N . SER A 1 84 ? 3.955 4.987 10.069 1.00 73.88 84 SER A N 1
ATOM 708 C CA . SER A 1 84 ? 3.995 4.934 11.535 1.00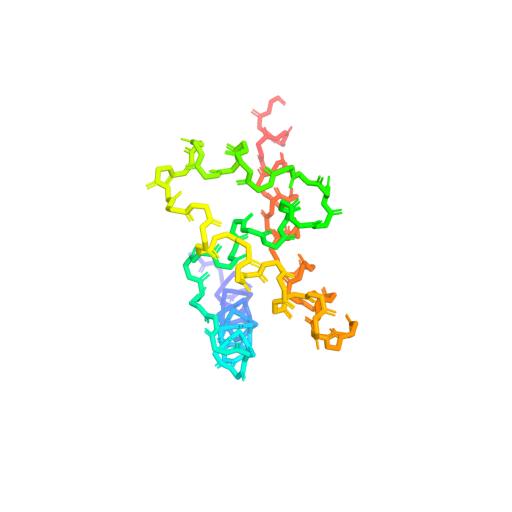 73.88 84 SER A CA 1
ATOM 709 C C . SER A 1 84 ? 4.861 3.783 12.062 1.00 73.88 84 SER A C 1
ATOM 711 O O . SER A 1 84 ? 5.528 3.937 13.085 1.00 73.88 84 SER A O 1
ATOM 713 N N . GLN A 1 85 ? 4.937 2.649 11.356 1.00 67.25 85 GLN A N 1
ATOM 714 C CA . GLN A 1 85 ? 5.842 1.546 11.711 1.00 67.25 85 GLN A CA 1
ATOM 715 C C . GLN A 1 85 ? 7.317 1.906 11.497 1.00 67.25 85 GLN A C 1
ATOM 717 O O . GLN A 1 85 ? 8.175 1.470 12.270 1.00 67.25 85 GLN A O 1
ATOM 722 N N . LYS A 1 86 ? 7.626 2.716 10.477 1.00 56.81 86 LYS A N 1
ATOM 723 C CA . LYS A 1 86 ? 8.983 3.222 10.236 1.00 56.81 86 LYS A CA 1
ATOM 724 C C . LYS A 1 86 ? 9.409 4.198 11.338 1.00 56.81 86 LYS A C 1
ATOM 726 O O . LYS A 1 86 ? 10.459 3.990 11.941 1.00 56.81 86 LYS A O 1
ATOM 731 N N . LEU A 1 87 ? 8.547 5.158 11.683 1.00 52.28 87 LEU A N 1
ATOM 732 C CA . LEU A 1 87 ? 8.782 6.094 12.789 1.00 52.28 87 LEU A CA 1
ATOM 733 C C . LEU A 1 87 ? 8.941 5.372 14.136 1.00 52.28 87 LEU A C 1
ATOM 735 O O . LEU A 1 87 ? 9.863 5.673 14.887 1.00 52.28 87 LEU A O 1
ATOM 739 N N . LYS A 1 88 ? 8.112 4.360 14.433 1.00 53.22 88 LYS A N 1
ATOM 740 C CA . LYS A 1 88 ? 8.239 3.558 15.667 1.00 53.22 88 LYS A CA 1
ATOM 741 C C . LYS A 1 88 ? 9.580 2.817 15.760 1.00 53.22 88 LYS A C 1
ATOM 743 O O . LYS A 1 88 ? 10.118 2.681 16.858 1.00 53.22 88 LYS A O 1
ATOM 748 N N . LYS A 1 89 ? 10.136 2.341 14.638 1.00 54.25 89 LYS A N 1
ATOM 749 C CA . LYS A 1 89 ? 11.475 1.724 14.605 1.00 54.25 89 LYS A CA 1
ATOM 750 C C . LYS A 1 89 ? 12.592 2.749 14.789 1.00 54.25 89 LYS A C 1
ATOM 752 O O . LYS A 1 89 ? 13.528 2.475 15.532 1.00 54.25 89 LYS A O 1
ATOM 757 N N . GLU A 1 90 ? 12.489 3.912 14.154 1.00 47.84 90 GLU A N 1
ATOM 758 C CA . GLU A 1 90 ? 13.489 4.981 14.275 1.00 47.84 90 GLU A CA 1
ATOM 759 C C . GLU A 1 90 ? 13.516 5.576 15.693 1.00 47.84 90 GLU A C 1
ATOM 761 O O . GLU A 1 90 ? 14.593 5.686 16.270 1.00 47.84 90 GLU A O 1
ATOM 766 N N . VAL A 1 91 ? 12.353 5.818 16.313 1.00 44.97 91 VAL A N 1
ATOM 767 C CA . VAL A 1 91 ? 12.237 6.286 17.711 1.00 44.97 91 VAL A CA 1
ATOM 768 C C . VAL A 1 91 ? 12.774 5.258 18.716 1.00 44.97 91 VAL A C 1
ATOM 770 O O . VAL A 1 91 ? 13.415 5.619 19.702 1.00 44.97 91 VAL A O 1
ATOM 773 N N . ARG A 1 92 ? 12.560 3.955 18.481 1.00 43.78 92 ARG A N 1
ATOM 774 C CA . ARG A 1 92 ? 13.108 2.899 19.351 1.00 43.78 92 ARG A CA 1
ATOM 775 C C . ARG A 1 92 ? 14.637 2.816 19.274 1.00 43.78 92 ARG A C 1
ATOM 777 O O . ARG A 1 92 ? 15.266 2.513 20.280 1.00 43.78 92 ARG A O 1
ATOM 784 N N . ASN A 1 93 ? 15.219 3.105 18.111 1.00 44.91 93 ASN A N 1
ATOM 785 C CA . ASN A 1 93 ? 16.667 3.083 17.908 1.00 44.91 93 ASN A CA 1
ATOM 786 C C . ASN A 1 93 ? 17.362 4.353 18.424 1.00 44.91 93 ASN A C 1
ATOM 788 O O . ASN A 1 93 ? 18.509 4.273 18.844 1.00 44.91 93 ASN A O 1
ATOM 792 N N . SER A 1 94 ? 16.682 5.504 18.440 1.00 44.59 94 SER A N 1
ATOM 793 C CA . SER A 1 94 ? 17.206 6.747 19.028 1.00 44.59 94 SER A CA 1
ATOM 794 C C . SER A 1 94 ? 17.033 6.842 20.547 1.00 44.59 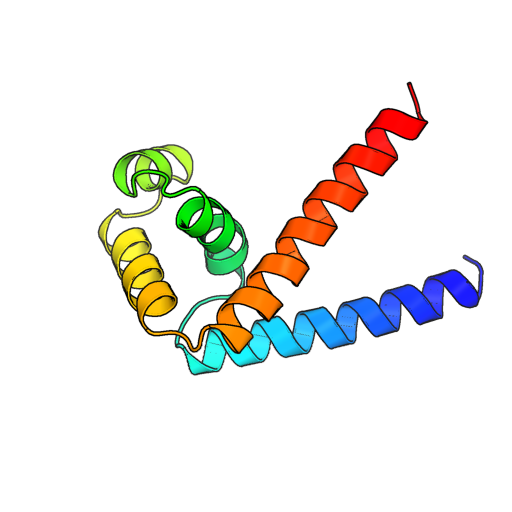94 SER A C 1
ATOM 796 O O . SER A 1 94 ? 17.717 7.631 21.182 1.00 44.59 94 SER A O 1
ATOM 798 N N . SER A 1 95 ? 16.170 6.016 21.148 1.00 41.50 95 SER A N 1
ATOM 799 C CA . SER A 1 95 ? 15.993 5.933 22.612 1.00 41.50 95 SER A CA 1
ATOM 800 C C . SER A 1 95 ? 16.993 4.986 23.302 1.00 41.50 95 SER A C 1
ATOM 802 O O . SER A 1 95 ? 16.866 4.711 24.496 1.00 41.50 95 SER A O 1
ATOM 804 N N . HIS A 1 96 ? 17.942 4.421 22.551 1.00 42.88 96 HIS A N 1
ATOM 805 C CA . HIS A 1 96 ? 19.018 3.546 23.042 1.00 42.88 96 HIS A CA 1
ATOM 806 C C . HIS A 1 96 ? 20.417 4.073 22.667 1.00 42.88 96 HIS A C 1
ATOM 808 O O . HIS A 1 96 ? 21.383 3.314 22.741 1.00 42.88 96 HIS A O 1
ATOM 814 N N . ALA A 1 97 ? 20.516 5.343 22.258 1.00 40.94 97 ALA A N 1
ATOM 815 C CA . ALA A 1 97 ? 21.771 6.047 21.998 1.00 40.94 97 ALA A CA 1
ATOM 816 C C . ALA A 1 97 ? 22.099 7.013 23.142 1.00 40.94 97 ALA A C 1
ATOM 818 O O . ALA A 1 97 ? 21.140 7.592 23.703 1.00 40.94 97 ALA A O 1
#

Mean predicted aligned error: 6.53 Å

Nearest PDB structures (foldseek):
  2oz9-assembly1_R  TM=5.386E-01  e=7.385E+00  Escherichia coli

Radius of gyration: 15.24 Å; Cα contacts (8 Å, |Δi|>4): 49; chains: 1; bounding box: 31×20×46 Å